Protein AF-A0A1M6VQL9-F1 (afdb_monomer)

InterPro domains:
  IPR010310 Type VII secretion system ESAT-6-like [PF06013] (4-87)
  IPR010310 Type VII secretion system ESAT-6-like [TIGR03930] (4-91)
  IPR036689 ESAT-6-like superfamily [SSF140453] (4-94)

Secondary structure (DSSP, 8-state):
--HHHHHHHHHHHHHHHHHHHHHHHHHHHHHHHHHHHHHTTTS-HHHHHHHHHHHHHHHHHHHHHHHHHHHHHHHHHHHHHHHHHHHHHHHHHHHH--

Nearest PDB structures (foldseek):
  3fav-assembly2_C  TM=6.137E-01  e=7.721E-02  Mycobacterium tuberculosis H37Rv
  7o3x-assembly1_B  TM=7.831E-01  e=2.946E+00  Synechocystis sp. PCC 6803 substr. Kazusa
  7o40-assembly1_F  TM=7.708E-01  e=5.345E+00  Synechocystis sp. PCC 6803 substr. Kazusa
  8qbw-assembly1_A  TM=5.026E-01  e=2.580E+00  Nostoc punctiforme
  8akr-assembly1_A  TM=4.767E-01  e=2.260E+00  Synechocystis sp. PCC 6803

Mean predicted aligned error: 7.25 Å

Structure (mmCIF, N/CA/C/O backbone):
data_AF-A0A1M6VQL9-F1
#
_entry.id   AF-A0A1M6VQL9-F1
#
loop_
_atom_site.group_PDB
_atom_site.id
_atom_site.type_symbol
_atom_site.label_atom_id
_atom_site.label_alt_id
_atom_site.label_comp_id
_atom_site.label_asym_id
_atom_site.label_entity_id
_atom_site.label_seq_id
_atom_site.pdbx_PDB_ins_code
_atom_site.Cartn_x
_atom_site.Cartn_y
_atom_site.Cartn_z
_atom_site.occupancy
_atom_site.B_iso_or_equiv
_atom_site.auth_seq_id
_atom_site.auth_comp_id
_atom_site.auth_asym_id
_atom_site.auth_atom_id
_atom_site.pdbx_PDB_model_num
ATOM 1 N N . MET A 1 1 ? 20.194 -12.218 -23.427 1.00 55.25 1 MET A N 1
ATOM 2 C CA . MET A 1 1 ? 19.783 -11.549 -22.173 1.00 55.25 1 MET A CA 1
ATOM 3 C C . MET A 1 1 ? 20.935 -10.679 -21.712 1.00 55.25 1 MET A C 1
ATOM 5 O O . MET A 1 1 ? 22.007 -11.221 -21.473 1.00 55.25 1 MET A O 1
ATOM 9 N N . ASN A 1 2 ? 20.753 -9.358 -21.665 1.00 68.94 2 ASN A N 1
ATOM 10 C CA . ASN A 1 2 ? 21.747 -8.444 -21.096 1.00 68.94 2 ASN A CA 1
ATOM 11 C C . ASN A 1 2 ? 21.477 -8.250 -19.585 1.00 68.94 2 ASN A C 1
ATOM 13 O O . ASN A 1 2 ? 20.436 -8.662 -19.069 1.00 68.94 2 ASN A O 1
ATOM 17 N N . GLY A 1 3 ? 22.416 -7.639 -18.856 1.00 71.00 3 GLY A N 1
ATOM 18 C CA . GLY A 1 3 ? 22.261 -7.394 -17.414 1.00 71.00 3 GLY A CA 1
ATOM 19 C C . GLY A 1 3 ? 21.112 -6.438 -17.058 1.00 71.00 3 GLY A C 1
ATOM 20 O O . GLY A 1 3 ? 20.592 -6.495 -15.945 1.00 71.00 3 GLY A O 1
ATOM 21 N N . PHE A 1 4 ? 20.686 -5.597 -18.005 1.00 73.50 4 PHE A N 1
ATOM 22 C CA . PHE A 1 4 ? 19.586 -4.652 -17.828 1.00 73.50 4 PHE A CA 1
ATOM 23 C C . PHE A 1 4 ? 18.221 -5.359 -17.764 1.00 73.50 4 PHE A C 1
ATOM 25 O O . PHE A 1 4 ? 17.477 -5.115 -16.818 1.00 73.50 4 PHE A O 1
ATOM 32 N N . ASP A 1 5 ? 17.932 -6.299 -18.673 1.00 76.00 5 ASP A N 1
ATOM 33 C CA . ASP A 1 5 ? 16.704 -7.118 -18.656 1.00 76.00 5 ASP A CA 1
ATOM 34 C C . ASP A 1 5 ? 16.560 -7.924 -17.354 1.00 76.00 5 ASP A C 1
ATOM 36 O O . ASP A 1 5 ? 15.487 -7.985 -16.755 1.00 76.00 5 ASP A O 1
ATOM 40 N N . VAL A 1 6 ? 17.661 -8.517 -16.874 1.00 77.19 6 VAL A N 1
ATOM 41 C CA . VAL A 1 6 ? 17.663 -9.304 -15.627 1.00 77.19 6 VAL A CA 1
ATOM 42 C C . VAL A 1 6 ? 17.410 -8.416 -14.407 1.00 77.19 6 VAL A C 1
ATOM 44 O O . VAL A 1 6 ? 16.668 -8.806 -13.505 1.00 77.19 6 VAL A O 1
ATOM 47 N N . SER A 1 7 ? 18.024 -7.230 -14.364 1.00 80.75 7 SER A N 1
ATOM 48 C CA . SER A 1 7 ? 17.802 -6.264 -13.285 1.00 80.75 7 SER A CA 1
ATOM 49 C C . SER A 1 7 ? 16.355 -5.768 -13.285 1.00 80.75 7 SER A C 1
ATOM 51 O O . SER A 1 7 ? 15.699 -5.794 -12.246 1.00 80.75 7 SER A O 1
ATOM 53 N N . TYR A 1 8 ? 15.827 -5.418 -14.461 1.00 82.19 8 TYR A N 1
ATOM 54 C CA . TYR A 1 8 ? 14.443 -4.988 -14.638 1.00 82.19 8 TYR A CA 1
ATOM 55 C C . TYR A 1 8 ? 13.445 -6.031 -14.128 1.00 82.19 8 TYR A C 1
ATOM 57 O O . TYR A 1 8 ? 12.599 -5.699 -13.302 1.00 82.19 8 TYR A O 1
ATOM 65 N N . GLY A 1 9 ? 13.579 -7.293 -14.554 1.00 81.31 9 GLY A N 1
ATOM 66 C CA . GLY A 1 9 ? 12.676 -8.366 -14.128 1.00 81.31 9 GLY A CA 1
ATOM 67 C C . GLY A 1 9 ? 12.637 -8.539 -12.607 1.00 81.31 9 GLY A C 1
ATOM 68 O O . GLY A 1 9 ? 11.567 -8.670 -12.023 1.00 81.31 9 GLY A O 1
ATOM 69 N N . ARG A 1 10 ? 13.789 -8.435 -11.928 1.00 86.06 10 ARG A N 1
ATOM 70 C CA . ARG A 1 10 ? 13.834 -8.497 -10.456 1.00 86.06 10 ARG A CA 1
ATOM 71 C C . ARG A 1 10 ? 13.122 -7.324 -9.791 1.00 86.06 10 ARG A C 1
ATOM 73 O O . ARG A 1 10 ? 12.519 -7.514 -8.73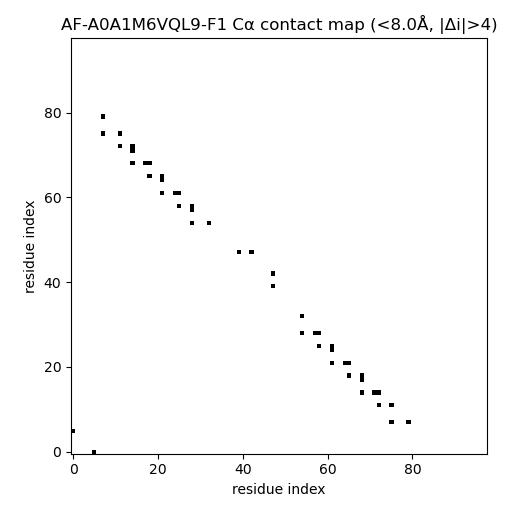5 1.00 86.06 10 ARG A O 1
ATOM 80 N N . VAL A 1 11 ? 13.247 -6.124 -10.356 1.00 85.94 11 VAL A N 1
ATOM 81 C CA . VAL A 1 11 ? 12.604 -4.929 -9.802 1.00 85.94 11 VAL A CA 1
ATOM 82 C C . VAL A 1 11 ? 11.093 -4.982 -10.030 1.00 85.94 11 VAL A C 1
ATOM 84 O O . VAL A 1 11 ? 10.352 -4.721 -9.089 1.00 85.94 11 VAL A O 1
ATOM 87 N N . ASP A 1 12 ? 10.636 -5.405 -11.210 1.00 88.00 12 ASP A N 1
ATOM 88 C CA . ASP A 1 12 ? 9.212 -5.600 -11.515 1.00 88.00 12 ASP A CA 1
ATOM 89 C C . ASP A 1 12 ? 8.569 -6.616 -10.551 1.00 88.00 12 ASP A C 1
ATOM 91 O O . ASP A 1 12 ? 7.589 -6.307 -9.867 1.00 88.00 12 ASP A O 1
ATOM 95 N N . ASP A 1 13 ? 9.215 -7.773 -10.357 1.00 90.25 13 ASP A N 1
ATOM 96 C CA . ASP A 1 13 ? 8.792 -8.789 -9.385 1.00 90.25 13 ASP A CA 1
ATOM 97 C C . ASP A 1 13 ? 8.739 -8.249 -7.947 1.00 90.25 13 ASP A C 1
ATOM 99 O O . ASP A 1 13 ? 7.908 -8.668 -7.133 1.00 90.25 13 ASP A O 1
ATOM 103 N N . ALA A 1 14 ? 9.678 -7.375 -7.574 1.00 88.56 14 ALA A N 1
ATOM 104 C CA . ALA A 1 14 ? 9.702 -6.761 -6.251 1.00 88.56 14 ALA A CA 1
ATOM 105 C C . ALA A 1 14 ? 8.551 -5.758 -6.089 1.00 88.56 14 ALA A C 1
ATOM 107 O O . ALA A 1 14 ? 7.853 -5.800 -5.076 1.00 88.56 14 ALA A O 1
ATOM 108 N N . THR A 1 15 ? 8.298 -4.913 -7.091 1.00 89.94 15 THR A N 1
ATOM 109 C CA . THR A 1 15 ? 7.179 -3.961 -7.099 1.00 89.94 15 THR A CA 1
ATOM 110 C C . THR A 1 15 ? 5.833 -4.680 -7.019 1.00 89.94 15 THR A C 1
ATOM 112 O O . THR A 1 15 ? 4.986 -4.287 -6.216 1.00 89.94 15 THR A O 1
ATOM 115 N N . MET A 1 16 ? 5.651 -5.782 -7.755 1.00 91.81 16 MET A N 1
ATOM 116 C CA . MET A 1 16 ? 4.442 -6.609 -7.669 1.00 91.81 16 MET A CA 1
ATOM 117 C C . MET A 1 16 ? 4.234 -7.190 -6.267 1.00 91.81 16 MET A C 1
ATOM 119 O O . MET A 1 16 ? 3.137 -7.095 -5.711 1.00 91.81 16 MET A O 1
ATOM 123 N N . ARG A 1 17 ? 5.287 -7.757 -5.664 1.00 95.38 17 ARG A N 1
ATOM 124 C CA . ARG A 1 17 ? 5.230 -8.307 -4.299 1.00 95.38 17 ARG A CA 1
ATOM 125 C C . ARG A 1 17 ? 4.901 -7.238 -3.260 1.00 95.38 17 ARG A C 1
ATOM 127 O O . ARG A 1 17 ? 4.055 -7.468 -2.400 1.00 95.38 17 ARG A O 1
ATOM 134 N N . LEU A 1 18 ? 5.513 -6.060 -3.363 1.00 93.94 18 LEU A N 1
ATOM 135 C CA . LEU A 1 18 ? 5.214 -4.931 -2.479 1.00 93.94 18 LEU A CA 1
ATOM 136 C C . LEU A 1 18 ? 3.769 -4.443 -2.644 1.00 93.94 18 LEU A C 1
ATOM 138 O O . LEU A 1 18 ? 3.128 -4.094 -1.653 1.00 93.94 18 LEU A O 1
ATOM 142 N N . GLY A 1 19 ? 3.224 -4.474 -3.863 1.00 96.25 19 GLY A N 1
ATOM 143 C CA . GLY A 1 19 ? 1.806 -4.202 -4.113 1.00 96.25 19 GLY A CA 1
ATOM 144 C C . GLY A 1 19 ? 0.897 -5.199 -3.398 1.00 96.25 19 GLY A C 1
ATOM 145 O O . GLY A 1 19 ? -0.000 -4.803 -2.659 1.00 96.25 19 GLY A O 1
ATOM 146 N N . GLN A 1 20 ? 1.176 -6.497 -3.528 1.00 97.62 20 GLN A N 1
ATOM 147 C CA . GLN A 1 20 ? 0.412 -7.548 -2.844 1.00 97.62 20 GLN A CA 1
ATOM 148 C C . GLN A 1 20 ? 0.447 -7.399 -1.317 1.00 97.62 20 GLN A C 1
ATOM 150 O O . GLN A 1 20 ? -0.593 -7.498 -0.665 1.00 97.62 20 GLN A O 1
ATOM 155 N N . GLN A 1 21 ? 1.624 -7.119 -0.752 1.00 97.56 21 GLN A N 1
ATOM 156 C CA . GLN A 1 21 ? 1.788 -6.874 0.682 1.00 97.56 21 GLN A CA 1
ATOM 157 C C . GLN A 1 21 ? 1.061 -5.603 1.135 1.00 97.56 21 GLN A C 1
ATOM 159 O O . GLN A 1 21 ? 0.438 -5.603 2.194 1.00 97.56 21 GLN A O 1
ATOM 164 N N . THR A 1 22 ? 1.076 -4.542 0.324 1.00 97.50 22 THR A N 1
ATOM 165 C CA . THR A 1 22 ? 0.321 -3.306 0.593 1.00 97.50 22 THR A CA 1
ATOM 166 C C . THR A 1 22 ? -1.177 -3.589 0.701 1.00 97.50 22 THR A C 1
ATOM 168 O O . THR A 1 22 ? -1.829 -3.133 1.641 1.00 97.50 22 THR A O 1
ATOM 171 N N . GLU A 1 23 ? -1.723 -4.406 -0.202 1.00 98.06 23 GLU A N 1
ATOM 172 C CA . GLU A 1 23 ? -3.129 -4.816 -0.146 1.00 98.06 23 GLU A CA 1
ATOM 173 C C . GLU A 1 23 ? -3.434 -5.736 1.040 1.00 98.06 23 GLU A C 1
ATOM 175 O O . GLU A 1 23 ? -4.522 -5.680 1.614 1.00 98.06 23 GLU A O 1
ATOM 180 N N . GLU A 1 24 ? -2.487 -6.582 1.443 1.00 98.06 24 GLU A N 1
ATOM 181 C CA . GLU A 1 24 ? -2.627 -7.388 2.655 1.00 98.06 24 GLU A CA 1
ATOM 182 C C . GLU A 1 24 ? -2.681 -6.522 3.917 1.00 98.06 24 GLU A C 1
ATOM 184 O O . GLU A 1 24 ? -3.556 -6.723 4.761 1.00 98.06 24 GLU A O 1
ATOM 189 N N . VAL A 1 25 ? -1.798 -5.527 4.028 1.00 97.38 25 VAL A N 1
ATOM 190 C CA . VAL A 1 25 ? -1.816 -4.553 5.127 1.00 97.38 25 VAL A CA 1
ATOM 191 C C . VAL A 1 25 ? -3.146 -3.804 5.156 1.00 97.38 25 VAL A C 1
ATOM 193 O O . VAL A 1 25 ? -3.746 -3.686 6.224 1.00 97.38 25 VAL A O 1
ATOM 196 N N . ALA A 1 26 ? -3.645 -3.366 3.997 1.00 98.25 26 ALA A N 1
ATOM 197 C CA . ALA A 1 26 ? -4.945 -2.711 3.890 1.00 98.25 26 ALA A CA 1
ATOM 198 C C . ALA A 1 26 ? -6.071 -3.592 4.456 1.00 98.25 26 ALA A C 1
ATOM 200 O O . ALA A 1 26 ? -6.820 -3.146 5.320 1.00 98.25 26 ALA A O 1
ATOM 201 N N . ARG A 1 27 ? -6.146 -4.866 4.044 1.00 98.50 27 ARG A N 1
ATOM 202 C CA . ARG A 1 27 ? -7.156 -5.808 4.560 1.00 98.50 27 ARG A CA 1
ATOM 203 C C . ARG A 1 27 ? -7.059 -5.993 6.072 1.00 98.50 27 ARG A C 1
ATOM 205 O O . ARG A 1 27 ? -8.078 -5.942 6.751 1.00 98.50 27 ARG A O 1
ATOM 212 N N . ARG A 1 28 ? -5.847 -6.152 6.610 1.00 98.12 28 ARG A N 1
ATOM 213 C CA . ARG A 1 28 ? -5.627 -6.313 8.057 1.00 98.12 28 ARG A CA 1
ATOM 214 C C . ARG A 1 28 ? -6.069 -5.081 8.855 1.00 98.12 28 ARG A C 1
ATOM 216 O O . ARG A 1 28 ? -6.595 -5.241 9.953 1.00 98.12 28 ARG A O 1
ATOM 223 N N . ILE A 1 29 ? -5.882 -3.873 8.314 1.00 98.00 29 ILE A N 1
ATOM 224 C CA . ILE A 1 29 ? -6.381 -2.628 8.924 1.00 98.00 29 ILE A CA 1
ATOM 225 C C . ILE A 1 29 ? -7.911 -2.637 8.975 1.00 98.00 29 ILE A C 1
ATOM 227 O O . ILE A 1 29 ? -8.476 -2.370 10.032 1.00 98.00 29 ILE A O 1
ATOM 231 N N . GLU A 1 30 ? -8.577 -2.993 7.876 1.00 97.88 30 GLU A N 1
ATOM 232 C CA . GLU A 1 30 ? -10.045 -3.040 7.823 1.00 97.88 30 GLU A CA 1
ATOM 233 C C . GLU A 1 30 ? -10.629 -4.137 8.728 1.00 97.88 30 GLU A C 1
ATOM 235 O O . GLU A 1 30 ? -11.626 -3.919 9.414 1.00 97.88 30 GLU A O 1
ATOM 240 N N . GLU A 1 31 ? -9.987 -5.305 8.802 1.00 96.94 31 GLU A N 1
ATOM 241 C CA . GLU A 1 31 ? -10.375 -6.372 9.732 1.00 96.94 31 GLU A CA 1
ATOM 242 C C . GLU A 1 31 ? -10.233 -5.947 11.197 1.00 96.94 31 GLU A C 1
ATOM 244 O O . GLU A 1 31 ? -11.069 -6.305 12.033 1.00 96.94 31 GLU A O 1
ATOM 249 N N . LEU A 1 32 ? -9.167 -5.210 11.522 1.00 95.19 32 LEU A N 1
ATOM 250 C CA . LEU A 1 32 ? -8.958 -4.667 12.858 1.00 95.19 32 LEU A CA 1
ATOM 251 C C . LEU A 1 32 ? -10.017 -3.610 13.189 1.00 95.19 32 LEU A C 1
ATOM 253 O O . LEU A 1 32 ? -10.612 -3.695 14.260 1.00 95.19 32 LEU A O 1
ATOM 257 N N . ASP A 1 33 ? -10.284 -2.672 12.277 1.00 94.56 33 ASP A N 1
ATOM 258 C CA . ASP A 1 33 ? -11.321 -1.646 12.448 1.00 94.56 33 ASP A CA 1
ATOM 259 C C . ASP A 1 33 ? -12.691 -2.288 12.656 1.00 94.56 33 ASP A C 1
ATOM 261 O O . ASP A 1 33 ? -13.340 -2.036 13.665 1.00 94.56 33 ASP A O 1
ATOM 265 N N . ALA A 1 34 ? -13.085 -3.252 11.824 1.00 93.94 34 ALA A N 1
ATOM 266 C CA . ALA A 1 34 ? -14.356 -3.959 11.984 1.00 93.94 34 ALA A CA 1
ATOM 267 C C . ALA A 1 34 ? -14.505 -4.671 13.346 1.00 93.94 34 ALA A C 1
ATOM 269 O O . ALA A 1 34 ? -15.612 -4.755 13.887 1.00 93.94 34 ALA A O 1
ATOM 270 N N . LYS A 1 35 ? -13.410 -5.199 13.914 1.00 92.38 35 LYS A N 1
ATOM 271 C CA . LYS A 1 35 ? -13.410 -5.777 15.270 1.00 92.38 35 LYS A CA 1
ATOM 272 C C . LYS A 1 35 ? -13.514 -4.690 16.336 1.00 92.38 35 LYS A C 1
ATOM 274 O O . LYS A 1 35 ? -14.291 -4.845 17.274 1.00 92.38 35 LYS A O 1
ATOM 279 N N . MET A 1 36 ? -12.773 -3.599 16.177 1.00 90.56 36 MET A N 1
ATOM 280 C CA . MET A 1 36 ? -12.743 -2.493 17.130 1.00 90.56 36 MET A CA 1
ATOM 281 C C . MET A 1 36 ? -14.051 -1.710 17.161 1.00 90.56 36 MET A C 1
ATOM 283 O O . MET A 1 36 ? -14.492 -1.362 18.246 1.00 90.56 36 MET A O 1
ATOM 287 N N . GLN A 1 37 ? -14.743 -1.528 16.035 1.00 87.62 37 GLN A N 1
ATOM 288 C CA . GLN A 1 37 ? -16.062 -0.881 15.992 1.00 87.62 37 GLN A CA 1
ATOM 289 C C . GLN A 1 37 ? -17.091 -1.557 16.915 1.00 87.62 37 GLN A C 1
ATOM 291 O O . GLN A 1 37 ? -17.961 -0.887 17.462 1.00 87.62 37 GLN A O 1
ATOM 296 N N . LYS A 1 38 ? -16.966 -2.870 17.157 1.00 87.38 38 LYS A N 1
ATOM 297 C CA . LYS A 1 38 ? -17.827 -3.603 18.104 1.00 87.38 38 LYS A CA 1
ATOM 298 C C . LYS A 1 38 ? -17.506 -3.304 19.569 1.00 87.38 38 LYS A C 1
ATOM 300 O O . LYS A 1 38 ? -18.379 -3.450 20.410 1.00 87.38 38 LYS A O 1
ATOM 305 N N . LEU A 1 39 ? -16.264 -2.914 19.848 1.00 84.75 39 LEU A N 1
ATOM 306 C CA . LEU A 1 39 ? -15.745 -2.584 21.178 1.00 84.75 39 LEU A CA 1
ATOM 307 C C . LEU A 1 39 ? -15.745 -1.071 21.437 1.00 84.75 39 LEU A C 1
ATOM 309 O O . LEU A 1 39 ? -15.637 -0.644 22.578 1.00 84.75 39 LEU A O 1
ATOM 313 N N . LEU A 1 40 ? -15.881 -0.247 20.394 1.00 74.56 40 LEU A N 1
ATOM 314 C CA . LEU A 1 40 ? -15.905 1.214 20.491 1.00 74.56 40 LEU A CA 1
ATOM 315 C C . LEU A 1 40 ? -17.108 1.750 21.274 1.00 74.56 40 LEU A C 1
ATOM 317 O O . LEU A 1 40 ? -17.058 2.889 21.723 1.00 74.56 40 LEU A O 1
ATOM 321 N N . ALA A 1 41 ? -18.168 0.954 21.439 1.00 71.12 41 ALA A N 1
ATOM 322 C CA . ALA A 1 41 ? -19.263 1.280 22.350 1.00 71.12 41 ALA A CA 1
ATOM 323 C C . ALA A 1 41 ? -18.815 1.272 23.825 1.00 71.12 41 ALA A C 1
ATOM 325 O O . ALA A 1 41 ? -19.363 2.028 24.622 1.00 71.12 41 ALA A O 1
ATOM 326 N N . ASP A 1 42 ? -17.794 0.473 24.151 1.00 76.12 42 ASP A N 1
ATOM 327 C CA . ASP A 1 42 ? -17.259 0.294 25.505 1.00 76.12 42 ASP A CA 1
ATOM 328 C C . ASP A 1 42 ? -15.998 1.148 25.758 1.00 76.12 42 ASP A C 1
ATOM 330 O O . ASP A 1 42 ? -15.526 1.248 26.889 1.00 76.12 42 ASP A O 1
ATOM 334 N N . LEU A 1 43 ? -15.425 1.761 24.712 1.00 71.75 43 LEU A N 1
ATOM 335 C CA . LEU A 1 43 ? -14.232 2.608 24.800 1.00 71.75 43 LEU A CA 1
ATOM 336 C C . LEU A 1 43 ? -14.628 4.074 25.026 1.00 71.75 43 LEU A C 1
ATOM 338 O O . LEU A 1 43 ? -15.226 4.712 24.161 1.00 71.75 43 LEU A O 1
ATOM 342 N N . GLU A 1 44 ? -14.262 4.620 26.186 1.00 74.00 44 GLU A N 1
ATOM 343 C CA . GLU A 1 44 ? -14.534 6.015 26.551 1.00 74.00 44 GLU A CA 1
ATOM 344 C C . GLU A 1 44 ? -13.736 7.034 25.705 1.00 74.00 44 GLU A C 1
ATOM 346 O O . GLU A 1 44 ? -12.638 6.758 25.206 1.00 74.00 44 GLU A O 1
ATOM 351 N N . GLY A 1 45 ? -14.321 8.234 25.571 1.00 76.25 45 GLY A N 1
ATOM 352 C CA . GLY A 1 45 ? -14.053 9.295 24.584 1.00 76.25 45 GLY A CA 1
ATOM 353 C C . GLY A 1 45 ? -12.635 9.412 24.016 1.00 76.25 45 GLY A C 1
ATOM 354 O O . GLY A 1 45 ? -12.453 9.247 22.812 1.00 76.25 45 GLY A O 1
ATOM 355 N N . GLU A 1 46 ? -11.620 9.653 24.848 1.00 85.19 46 GLU A N 1
ATOM 356 C CA . GLU A 1 46 ? -10.250 9.905 24.365 1.00 85.19 46 GLU A CA 1
ATOM 357 C C . GLU A 1 46 ? -9.622 8.675 23.683 1.00 85.19 46 GLU A C 1
ATOM 359 O O . GLU A 1 46 ? -8.886 8.793 22.700 1.00 85.19 46 GLU A O 1
ATOM 364 N N . THR A 1 47 ? -9.928 7.466 24.161 1.00 85.69 47 THR A N 1
ATOM 365 C CA . THR A 1 47 ? -9.370 6.238 23.571 1.00 85.69 47 THR A CA 1
ATOM 366 C C . THR A 1 47 ? -9.971 5.978 22.196 1.00 85.69 47 THR A C 1
ATOM 368 O O . THR A 1 47 ? -9.260 5.591 21.265 1.00 85.69 47 THR A O 1
ATOM 371 N N . LYS A 1 48 ? -11.272 6.241 22.051 1.00 89.00 48 LYS A N 1
ATOM 372 C CA . LYS A 1 48 ? -11.976 6.155 20.774 1.00 89.00 48 LYS A CA 1
ATOM 373 C C . LYS A 1 48 ? -11.415 7.148 19.756 1.00 89.00 48 LYS A C 1
ATOM 375 O O . LYS A 1 48 ? -11.050 6.738 18.657 1.00 89.00 48 LYS A O 1
ATOM 380 N N . GLU A 1 49 ? -11.283 8.418 20.130 1.00 90.56 49 GLU A N 1
ATOM 381 C CA . GLU A 1 49 ? -10.753 9.461 19.243 1.00 90.56 49 GLU A CA 1
ATOM 382 C C . GLU A 1 49 ? -9.321 9.145 18.784 1.00 90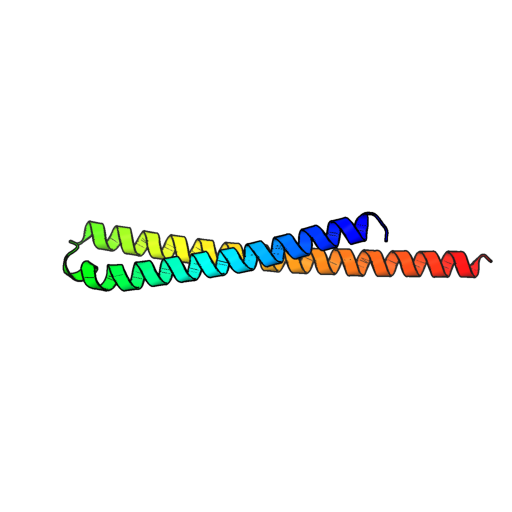.56 49 GLU A C 1
ATOM 384 O O . GLU A 1 49 ? -9.001 9.224 17.593 1.00 90.56 49 GLU A O 1
ATOM 389 N N . ASN A 1 50 ? -8.465 8.701 19.710 1.00 92.12 50 ASN A N 1
ATOM 390 C CA . ASN A 1 50 ? -7.098 8.291 19.397 1.00 92.12 50 ASN A CA 1
ATOM 391 C C . ASN A 1 50 ? -7.052 7.087 18.446 1.00 92.12 50 ASN A C 1
ATOM 393 O O . ASN A 1 50 ? -6.226 7.049 17.527 1.00 92.12 50 ASN A O 1
ATOM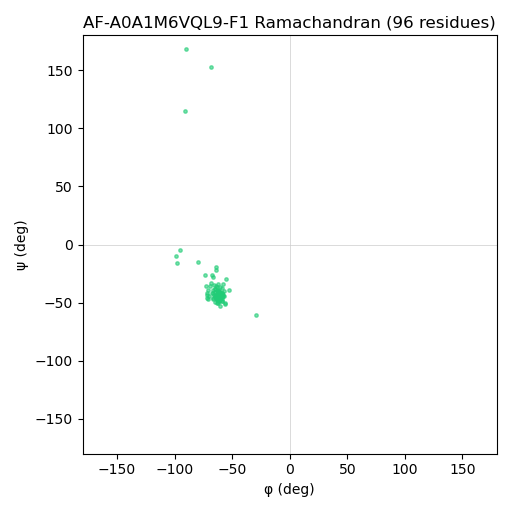 397 N N . TYR A 1 51 ? -7.938 6.109 18.642 1.00 92.75 51 TYR A N 1
ATOM 398 C CA . TYR A 1 51 ? -8.045 4.955 17.758 1.00 92.75 51 TYR A CA 1
ATOM 399 C C . TYR A 1 51 ? -8.466 5.363 16.340 1.00 92.75 51 TYR A C 1
ATOM 401 O O . TYR A 1 51 ? -7.788 5.013 15.370 1.00 92.75 51 TYR A O 1
ATOM 409 N N . GLU A 1 52 ? -9.527 6.160 16.208 1.00 92.25 52 GLU A N 1
ATOM 410 C CA . GLU A 1 52 ? -10.020 6.654 14.917 1.00 92.25 52 GLU A CA 1
ATOM 411 C C . GLU A 1 52 ? -8.942 7.458 14.169 1.00 92.25 52 GLU A C 1
ATOM 413 O O . GLU A 1 52 ? -8.721 7.260 12.967 1.00 92.25 52 GLU A O 1
ATOM 418 N N . ALA A 1 53 ? -8.193 8.304 14.886 1.00 95.50 53 ALA A N 1
ATOM 419 C CA . ALA A 1 53 ? -7.065 9.044 14.328 1.00 95.50 53 ALA A CA 1
ATOM 420 C C . ALA A 1 53 ? -5.954 8.112 13.808 1.00 95.50 53 ALA A C 1
ATOM 422 O O . ALA A 1 53 ? -5.392 8.349 12.730 1.00 95.50 53 ALA A O 1
ATOM 423 N N . LYS A 1 54 ? -5.651 7.025 14.531 1.00 96.19 54 LYS A N 1
ATOM 424 C CA . LYS A 1 54 ? -4.672 6.021 14.089 1.00 96.19 54 LYS A CA 1
ATOM 425 C C . LYS A 1 54 ? -5.135 5.261 12.856 1.00 96.19 54 LYS A C 1
ATOM 427 O O . LYS A 1 54 ? -4.358 5.171 11.907 1.00 96.19 54 LYS A O 1
ATOM 432 N N . VAL A 1 55 ? -6.385 4.801 12.814 1.00 96.38 55 VAL A N 1
ATOM 433 C CA . VAL A 1 55 ? -6.944 4.125 11.631 1.00 96.38 55 VAL A CA 1
ATOM 434 C C . VAL A 1 55 ? -6.876 5.034 10.405 1.00 96.38 55 VAL A C 1
ATOM 436 O O . VAL A 1 55 ? -6.429 4.606 9.338 1.00 96.38 55 VAL A O 1
ATOM 439 N N . LYS A 1 56 ? -7.230 6.316 10.554 1.00 97.56 56 LYS A N 1
ATOM 440 C CA . LYS A 1 56 ? -7.103 7.304 9.476 1.00 97.56 56 LYS A CA 1
ATOM 441 C C . LYS A 1 56 ? -5.658 7.436 8.989 1.00 97.56 56 LYS A C 1
ATOM 443 O O . LYS A 1 56 ? -5.420 7.408 7.783 1.00 97.56 56 LYS A O 1
ATOM 448 N N . SER A 1 57 ? -4.693 7.546 9.903 1.00 98.25 57 SER A N 1
ATOM 449 C CA . SER A 1 57 ? -3.267 7.612 9.555 1.00 98.25 57 SER A CA 1
ATOM 450 C C . SER A 1 57 ? -2.787 6.361 8.820 1.00 98.25 57 SER A C 1
ATOM 452 O O . SER A 1 57 ? -2.100 6.479 7.807 1.00 98.25 57 SER A O 1
ATOM 454 N N . TRP A 1 58 ? -3.186 5.170 9.264 1.00 98.00 58 TRP A N 1
ATOM 455 C CA . TRP A 1 58 ? -2.816 3.924 8.596 1.00 98.00 58 TRP A CA 1
ATOM 456 C C . TRP A 1 58 ? -3.388 3.836 7.179 1.00 98.00 58 TRP A C 1
ATOM 458 O O . TRP A 1 58 ? -2.658 3.489 6.251 1.00 98.00 58 TRP A O 1
ATOM 468 N N . ARG A 1 59 ? -4.657 4.218 6.986 1.00 98.38 59 ARG A N 1
ATOM 469 C CA . ARG A 1 59 ? -5.292 4.270 5.658 1.00 98.38 59 ARG A CA 1
ATOM 470 C C . ARG A 1 59 ? -4.585 5.253 4.717 1.00 98.38 59 ARG A C 1
ATOM 472 O O . ARG A 1 59 ? -4.380 4.919 3.552 1.00 98.38 59 ARG A O 1
ATOM 479 N N . MET A 1 60 ? -4.169 6.423 5.215 1.00 98.31 60 MET A N 1
ATOM 480 C CA . MET A 1 60 ? -3.378 7.382 4.427 1.00 98.31 60 MET A CA 1
ATOM 481 C C . MET A 1 60 ? -2.034 6.783 3.997 1.00 98.31 60 MET A C 1
ATOM 483 O O . MET A 1 60 ? -1.716 6.801 2.813 1.00 98.31 60 MET A O 1
ATOM 487 N N . ASN A 1 61 ? -1.305 6.142 4.913 1.00 97.81 61 ASN A N 1
ATOM 488 C CA . ASN A 1 61 ? -0.025 5.508 4.586 1.00 97.81 61 ASN A CA 1
ATOM 489 C C . ASN A 1 61 ? -0.173 4.399 3.525 1.00 97.81 61 ASN A C 1
ATOM 491 O O . ASN A 1 61 ? 0.683 4.253 2.655 1.00 97.81 61 ASN A O 1
ATOM 495 N N . VAL A 1 62 ? -1.265 3.625 3.558 1.00 98.25 62 VAL A N 1
ATOM 496 C CA . VAL A 1 62 ? -1.575 2.634 2.510 1.00 98.25 62 VAL A CA 1
ATOM 497 C C . VAL A 1 62 ? -1.812 3.308 1.156 1.00 98.25 62 VAL A C 1
ATOM 499 O O . VAL A 1 62 ? -1.303 2.837 0.139 1.00 98.25 62 VAL A O 1
ATOM 502 N N . ALA A 1 63 ? -2.563 4.410 1.120 1.00 98.12 63 ALA A N 1
ATOM 503 C CA . ALA A 1 63 ? -2.794 5.166 -0.111 1.00 98.12 63 ALA A CA 1
ATOM 504 C C . ALA A 1 63 ? -1.488 5.746 -0.689 1.00 98.12 63 ALA A C 1
ATOM 506 O O . ALA A 1 63 ? -1.264 5.692 -1.904 1.00 98.12 63 ALA A O 1
ATOM 507 N N . ASP A 1 64 ? -0.594 6.222 0.176 1.00 97.75 64 ASP A N 1
ATOM 508 C CA . ASP A 1 64 ? 0.726 6.712 -0.220 1.00 97.75 64 ASP A CA 1
ATOM 509 C C . ASP A 1 64 ? 1.592 5.589 -0.799 1.00 97.75 64 ASP A C 1
ATOM 511 O O . ASP A 1 64 ? 2.186 5.758 -1.866 1.00 97.75 64 ASP A O 1
ATOM 515 N N . MET A 1 65 ? 1.608 4.408 -0.167 1.00 96.19 65 MET A N 1
ATOM 516 C CA . MET A 1 65 ? 2.314 3.236 -0.700 1.00 96.19 65 MET A CA 1
ATOM 517 C C . MET A 1 65 ? 1.795 2.836 -2.083 1.00 96.19 65 MET A C 1
ATOM 519 O O . MET A 1 65 ? 2.596 2.632 -2.995 1.00 96.19 65 MET A O 1
ATOM 523 N N . ARG A 1 66 ? 0.471 2.797 -2.284 1.00 97.69 66 ARG A N 1
ATOM 524 C CA . ARG A 1 66 ? -0.131 2.533 -3.605 1.00 97.69 66 ARG A CA 1
ATOM 525 C C . ARG A 1 66 ? 0.336 3.545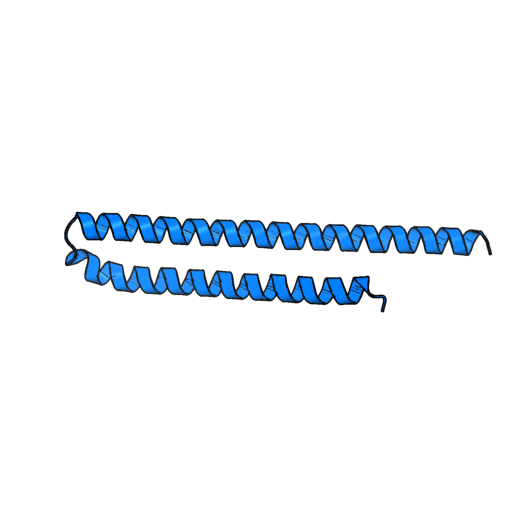 -4.650 1.00 97.69 66 ARG A C 1
ATOM 527 O O . ARG A 1 66 ? 0.709 3.166 -5.759 1.00 97.69 66 ARG A O 1
ATOM 534 N N . THR A 1 67 ? 0.366 4.824 -4.283 1.00 97.25 67 THR A N 1
ATOM 535 C CA . THR A 1 67 ? 0.820 5.904 -5.167 1.00 97.25 67 THR A CA 1
ATOM 536 C C . THR A 1 67 ? 2.293 5.745 -5.541 1.00 97.25 67 THR A C 1
ATOM 538 O O . THR A 1 67 ? 2.651 5.862 -6.713 1.00 97.25 67 THR A O 1
ATOM 541 N N . LEU A 1 68 ? 3.156 5.472 -4.562 1.00 95.06 68 LEU A N 1
ATOM 542 C CA . LEU A 1 68 ? 4.590 5.284 -4.782 1.00 95.06 68 LEU A CA 1
ATOM 543 C C . LEU A 1 68 ? 4.876 4.060 -5.655 1.00 95.06 68 LEU A C 1
ATOM 545 O O . LEU A 1 68 ? 5.666 4.160 -6.592 1.00 95.06 68 LEU A O 1
ATOM 549 N N . LEU A 1 69 ? 4.202 2.936 -5.401 1.00 93.88 69 LEU A N 1
ATOM 550 C CA . LEU A 1 69 ? 4.352 1.718 -6.198 1.00 93.88 69 LEU A CA 1
ATOM 551 C C . LEU A 1 69 ? 3.870 1.918 -7.639 1.00 93.88 69 LEU A C 1
ATOM 553 O O . LEU A 1 69 ? 4.561 1.506 -8.567 1.00 93.88 69 LEU A O 1
ATOM 557 N N . GLY A 1 70 ? 2.756 2.629 -7.844 1.00 93.00 70 GLY A N 1
ATOM 558 C CA . GLY A 1 70 ? 2.290 2.991 -9.185 1.00 93.00 70 GLY A CA 1
ATOM 559 C C . GLY A 1 70 ? 3.280 3.890 -9.933 1.00 93.00 70 GLY A C 1
ATOM 560 O O . GLY A 1 70 ? 3.577 3.656 -11.104 1.00 93.00 70 GLY A O 1
ATOM 561 N N . LYS A 1 71 ? 3.863 4.887 -9.253 1.00 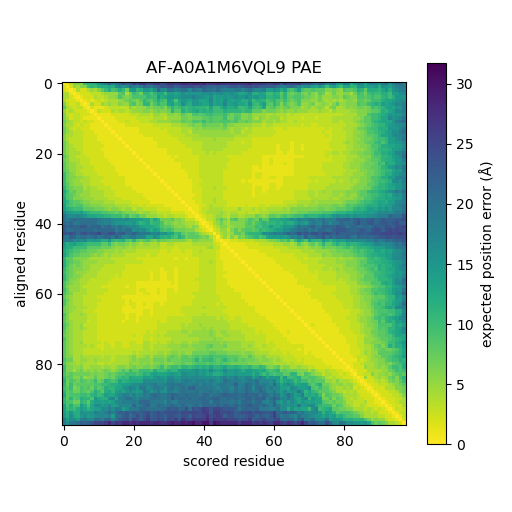93.50 71 LYS A N 1
ATOM 562 C CA . LYS A 1 71 ? 4.926 5.729 -9.831 1.00 93.50 71 LYS A CA 1
ATOM 563 C C . LYS A 1 71 ? 6.169 4.914 -10.188 1.00 93.50 71 LYS A C 1
ATOM 565 O O . LYS A 1 71 ? 6.721 5.115 -11.266 1.00 93.50 71 LYS A O 1
ATOM 570 N N . ALA A 1 72 ? 6.586 3.993 -9.318 1.00 86.62 72 ALA A N 1
ATOM 571 C CA . ALA A 1 72 ? 7.722 3.113 -9.574 1.00 86.62 72 ALA A CA 1
ATOM 572 C C . ALA A 1 72 ? 7.480 2.237 -10.811 1.00 86.62 72 ALA A C 1
ATOM 574 O O . ALA A 1 72 ? 8.332 2.181 -11.692 1.00 86.62 72 ALA A O 1
ATOM 575 N N . GLN A 1 73 ? 6.297 1.631 -10.928 1.00 89.62 73 GLN A N 1
ATOM 576 C CA . GLN A 1 73 ? 5.931 0.814 -12.084 1.00 89.62 73 GLN A CA 1
ATOM 577 C C . GLN A 1 73 ? 5.929 1.624 -13.392 1.00 89.62 73 GLN A C 1
ATOM 579 O O . GLN A 1 73 ? 6.457 1.170 -14.406 1.00 89.62 73 GLN A O 1
ATOM 584 N N . ASN A 1 74 ? 5.401 2.851 -13.371 1.00 90.62 74 ASN A N 1
ATOM 585 C CA . ASN A 1 74 ? 5.433 3.741 -14.534 1.00 90.62 74 ASN A CA 1
ATOM 586 C C . ASN A 1 74 ? 6.865 4.111 -14.941 1.00 90.62 74 ASN A C 1
ATOM 588 O O . ASN A 1 74 ? 7.203 4.018 -16.119 1.00 90.62 74 ASN A O 1
ATOM 592 N N . ALA A 1 75 ? 7.713 4.472 -13.974 1.00 88.75 75 ALA A N 1
ATOM 593 C CA . ALA A 1 75 ? 9.112 4.804 -14.230 1.00 88.75 75 ALA A CA 1
ATOM 594 C C . ALA A 1 75 ? 9.885 3.611 -14.815 1.00 88.75 75 ALA A C 1
ATOM 596 O O . ALA A 1 75 ? 10.657 3.770 -15.757 1.00 88.75 75 ALA A O 1
ATOM 597 N N . LEU A 1 76 ? 9.642 2.400 -14.305 1.00 86.81 76 LEU A N 1
ATOM 598 C CA . LEU A 1 76 ? 10.231 1.173 -14.841 1.00 86.81 76 LEU A CA 1
ATOM 599 C C . LEU A 1 76 ? 9.809 0.949 -16.299 1.00 86.81 76 LEU A C 1
ATOM 601 O O . LEU A 1 76 ? 10.667 0.753 -17.162 1.00 86.81 76 LEU A O 1
ATOM 605 N N . ASN A 1 77 ? 8.514 1.053 -16.598 1.00 87.31 77 ASN A N 1
ATOM 606 C CA . ASN A 1 77 ? 8.007 0.926 -17.965 1.00 87.31 77 ASN A CA 1
ATOM 607 C C . ASN A 1 77 ? 8.630 1.962 -18.915 1.00 87.31 77 ASN A C 1
ATOM 609 O O . ASN A 1 77 ? 9.006 1.625 -20.039 1.00 87.31 77 ASN A O 1
ATOM 613 N N . GLU A 1 78 ? 8.780 3.210 -18.469 1.00 88.00 78 GLU A N 1
ATOM 614 C CA . GLU A 1 78 ? 9.427 4.270 -19.245 1.00 88.00 78 GLU A CA 1
ATOM 615 C C . GLU A 1 78 ? 10.900 3.945 -19.533 1.00 88.00 78 GLU A C 1
ATOM 617 O O . GLU A 1 78 ? 11.336 4.001 -20.685 1.00 88.00 78 GLU A O 1
ATOM 622 N N . ILE A 1 79 ? 11.651 3.521 -18.513 1.00 82.62 79 ILE A N 1
ATOM 623 C CA . ILE A 1 79 ? 13.053 3.104 -18.639 1.00 82.62 79 ILE A CA 1
ATOM 624 C C . ILE A 1 79 ? 13.192 1.954 -19.651 1.00 82.62 79 ILE A C 1
ATOM 626 O O . ILE A 1 79 ? 14.070 1.994 -20.517 1.00 82.62 79 ILE A O 1
ATOM 630 N N . ARG A 1 80 ? 12.294 0.961 -19.606 1.00 82.94 80 ARG A N 1
ATOM 631 C CA . ARG A 1 80 ? 12.268 -0.158 -20.561 1.00 82.94 80 ARG A CA 1
ATOM 632 C C . ARG A 1 80 ? 12.006 0.305 -21.993 1.00 82.94 80 ARG A C 1
ATOM 634 O O . ARG A 1 80 ? 12.716 -0.104 -22.916 1.00 82.94 80 ARG A O 1
ATOM 641 N N . ASN A 1 81 ? 10.999 1.154 -22.187 1.00 85.12 81 ASN A N 1
ATOM 642 C CA . ASN A 1 81 ? 10.643 1.673 -23.505 1.00 85.12 81 ASN A CA 1
ATOM 643 C C . ASN A 1 81 ? 11.803 2.475 -24.107 1.00 85.12 81 ASN A C 1
ATOM 645 O O . ASN A 1 81 ? 12.194 2.221 -25.248 1.00 85.12 81 ASN A O 1
ATOM 649 N N . ASN A 1 82 ? 12.417 3.354 -23.312 1.00 82.81 82 ASN A N 1
ATOM 650 C CA . ASN A 1 82 ? 13.562 4.162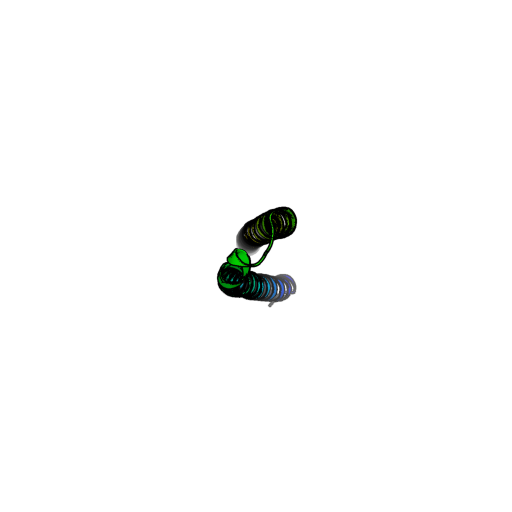 -23.726 1.00 82.81 82 ASN A CA 1
ATOM 651 C C . ASN A 1 82 ? 14.771 3.298 -24.103 1.00 82.81 82 ASN A C 1
ATOM 653 O O . ASN A 1 82 ? 15.386 3.533 -25.144 1.00 82.81 82 ASN A O 1
ATOM 657 N N . TYR A 1 83 ? 15.086 2.272 -23.306 1.00 78.62 83 TYR A N 1
ATOM 658 C CA . TYR A 1 83 ? 16.205 1.376 -23.593 1.00 78.62 83 TYR A CA 1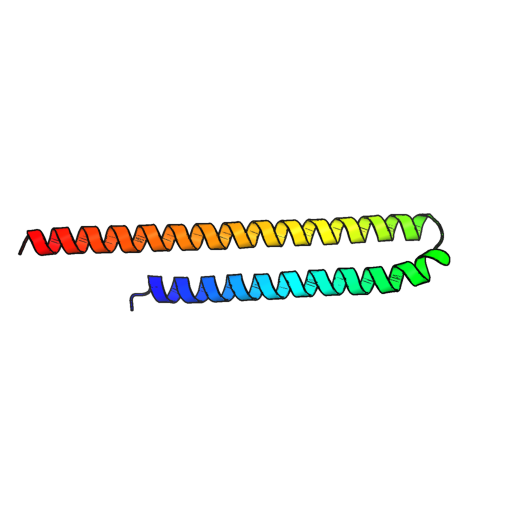
ATOM 659 C C . TYR A 1 83 ? 15.982 0.581 -24.886 1.00 78.62 83 TYR A C 1
ATOM 661 O O . TYR A 1 83 ? 16.824 0.617 -25.779 1.00 78.62 83 TYR A O 1
ATOM 669 N N . SER A 1 84 ? 14.814 -0.052 -25.047 1.00 78.88 84 SER A N 1
ATOM 670 C CA . SER A 1 84 ? 14.493 -0.816 -26.264 1.00 78.88 84 SER A CA 1
ATOM 671 C C . SER A 1 84 ? 14.460 0.049 -27.532 1.00 78.88 84 SER A C 1
ATOM 673 O O . SER A 1 84 ? 14.836 -0.407 -28.613 1.00 78.88 84 SER A O 1
ATOM 675 N N . GLY A 1 85 ? 14.030 1.309 -27.413 1.00 78.75 85 GLY A N 1
ATOM 676 C CA . GLY A 1 85 ? 14.013 2.263 -28.517 1.00 78.75 85 GLY A CA 1
ATOM 677 C C . GLY A 1 85 ? 15.405 2.762 -28.903 1.00 78.75 85 GLY A C 1
ATOM 678 O O . GLY A 1 85 ? 15.669 2.992 -30.082 1.00 78.75 85 GLY A O 1
ATOM 679 N N . THR A 1 86 ? 16.307 2.938 -27.938 1.00 78.44 86 THR A N 1
ATOM 680 C CA . THR A 1 86 ? 17.708 3.298 -28.210 1.00 78.44 86 THR A CA 1
ATOM 681 C C . THR A 1 86 ? 18.474 2.122 -28.804 1.00 78.44 86 THR A C 1
ATOM 683 O O . THR A 1 86 ? 19.083 2.293 -29.853 1.00 78.44 86 THR A O 1
ATOM 686 N N . ASP A 1 87 ? 18.335 0.924 -28.237 1.00 77.00 87 ASP A N 1
ATOM 687 C CA . ASP A 1 87 ? 18.993 -0.291 -28.734 1.00 77.00 87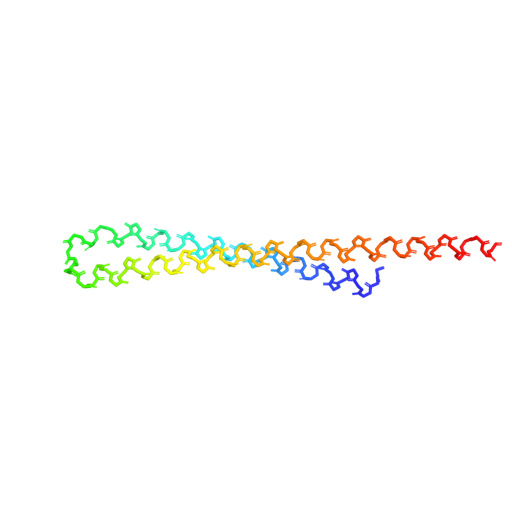 ASP A CA 1
ATOM 688 C C . ASP A 1 87 ? 18.595 -0.608 -30.189 1.00 77.00 87 ASP A C 1
ATOM 690 O O . ASP A 1 87 ? 19.449 -0.819 -31.047 1.00 77.00 87 ASP A O 1
ATOM 694 N N . ARG A 1 88 ? 17.299 -0.509 -30.534 1.00 73.25 88 ARG A N 1
ATOM 695 C CA . ARG A 1 88 ? 16.847 -0.649 -31.934 1.00 73.25 88 ARG A CA 1
ATOM 696 C C . ARG A 1 88 ? 17.409 0.425 -32.861 1.00 73.25 88 ARG A C 1
ATOM 698 O O . ARG A 1 88 ? 17.720 0.121 -34.009 1.00 73.25 88 ARG A O 1
ATOM 705 N N . ARG A 1 89 ? 17.485 1.681 -32.407 1.00 77.38 89 ARG A N 1
ATOM 706 C CA . ARG A 1 89 ? 18.026 2.786 -33.217 1.00 77.38 89 ARG A CA 1
ATOM 707 C C . ARG A 1 89 ? 19.508 2.595 -33.485 1.00 77.38 89 ARG A C 1
ATOM 709 O O . ARG A 1 89 ? 19.933 2.766 -34.622 1.00 77.38 89 ARG A O 1
ATOM 716 N N . GLU A 1 90 ? 20.267 2.199 -32.472 1.00 72.19 90 GLU A N 1
ATOM 717 C CA . GLU A 1 90 ? 21.668 1.846 -32.650 1.00 72.19 90 GLU A CA 1
ATOM 718 C C . GLU A 1 90 ? 21.784 0.669 -33.614 1.00 72.19 90 GLU A C 1
ATOM 720 O O . GLU A 1 90 ? 22.436 0.821 -34.641 1.00 72.19 90 GLU A O 1
ATOM 725 N N . ALA A 1 91 ? 21.085 -0.446 -33.384 1.00 67.69 91 ALA A N 1
ATOM 726 C CA . ALA A 1 91 ? 21.113 -1.607 -34.276 1.00 67.69 91 ALA A CA 1
ATOM 727 C C . ALA A 1 91 ? 20.804 -1.258 -35.748 1.00 67.69 91 ALA A C 1
ATOM 729 O O . ALA A 1 91 ? 21.467 -1.772 -36.647 1.00 67.69 91 ALA A O 1
ATOM 730 N N . MET A 1 92 ? 19.852 -0.352 -36.007 1.00 72.69 92 MET A N 1
ATOM 731 C CA . MET A 1 92 ? 19.569 0.154 -37.358 1.00 72.69 92 MET A CA 1
ATOM 732 C C . MET A 1 92 ? 20.718 0.995 -37.930 1.00 72.69 92 MET A C 1
ATOM 734 O O . MET A 1 92 ? 21.061 0.828 -39.098 1.00 72.69 92 MET A O 1
ATOM 738 N N . ASN A 1 93 ? 21.342 1.860 -37.126 1.00 73.12 93 ASN A N 1
ATOM 739 C CA . ASN A 1 93 ? 22.512 2.629 -37.555 1.00 73.12 93 ASN A CA 1
ATOM 740 C C . ASN A 1 93 ? 23.690 1.703 -37.895 1.00 73.12 93 ASN A C 1
ATOM 742 O O . ASN A 1 93 ? 24.292 1.856 -38.954 1.00 73.12 93 ASN A O 1
ATOM 746 N N . TRP A 1 94 ? 23.977 0.706 -37.053 1.00 65.69 94 TRP A N 1
ATOM 747 C CA . TRP A 1 94 ? 25.002 -0.309 -37.322 1.00 65.69 94 TRP A CA 1
ATOM 748 C C . TRP A 1 94 ? 24.690 -1.113 -38.595 1.00 65.69 94 TRP A C 1
ATOM 750 O O . TRP A 1 94 ? 25.590 -1.340 -39.397 1.00 65.69 94 TRP A O 1
ATOM 760 N N . ALA A 1 95 ? 23.425 -1.481 -38.826 1.00 63.97 95 ALA A N 1
ATOM 761 C CA . ALA A 1 95 ? 22.999 -2.165 -40.049 1.00 63.97 95 ALA A CA 1
ATOM 762 C C . ALA A 1 95 ? 23.096 -1.289 -41.311 1.00 63.97 95 ALA A C 1
ATOM 764 O O . ALA A 1 95 ? 23.251 -1.826 -42.396 1.00 63.97 95 ALA A O 1
ATOM 765 N N . SER A 1 96 ? 23.006 0.039 -41.184 1.00 73.62 96 SER A N 1
ATOM 766 C CA . SER A 1 96 ? 23.169 0.976 -42.309 1.00 73.62 96 SER A CA 1
ATOM 767 C C . SER A 1 96 ? 24.628 1.260 -42.688 1.00 73.62 96 SER A C 1
ATOM 769 O O . SER A 1 96 ? 24.885 1.826 -43.748 1.00 73.62 96 SER A O 1
ATOM 771 N N . LEU A 1 97 ? 25.573 0.907 -41.809 1.00 68.50 97 LEU A N 1
ATOM 772 C CA . LEU A 1 97 ? 27.017 1.063 -42.015 1.00 68.50 97 LEU A CA 1
ATOM 773 C C . LEU A 1 97 ? 27.685 -0.213 -42.567 1.00 68.50 97 LEU A C 1
ATOM 775 O O . LEU A 1 97 ? 28.884 -0.183 -42.849 1.00 68.50 97 LEU A O 1
ATOM 779 N N . LEU A 1 98 ? 26.926 -1.307 -42.694 1.00 54.09 98 LEU A N 1
ATOM 780 C CA . LEU A 1 98 ? 27.307 -2.582 -43.317 1.00 54.09 98 LEU A CA 1
ATOM 781 C C . LEU A 1 98 ? 26.690 -2.695 -44.714 1.00 54.09 98 LEU A C 1
ATOM 783 O O . LEU A 1 98 ? 27.370 -3.277 -45.588 1.00 54.09 98 LEU A O 1
#

pLDDT: mean 86.59, std 10.72, range [54.09, 98.5]

Solvent-accessible surface area (backbone atoms only — not comparable to full-atom values): 5426 Å² total; per-residue (Å²): 136,58,74,64,61,57,51,48,51,54,50,54,56,47,51,52,50,53,50,54,51,48,53,50,52,51,50,53,52,52,56,48,48,63,56,44,63,73,49,48,84,77,41,59,69,70,61,40,53,53,47,53,54,47,53,52,52,53,54,48,53,49,54,50,49,53,51,52,49,51,51,50,53,52,52,50,53,51,53,50,52,52,50,57,54,48,54,52,51,49,53,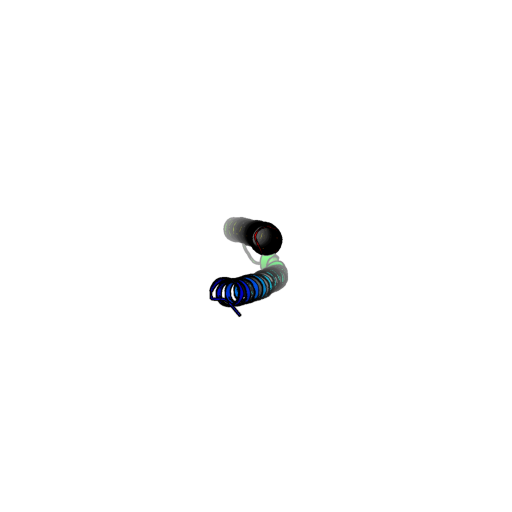51,53,59,60,72,76,107

Radius of gyration: 22.96 Å; Cα contacts (8 Å, |Δi|>4): 23; chains: 1; bounding box: 47×22×70 Å

Sequence (98 aa):
MNGFDVSYGRVDDATMRLGQQTEEVARRIEELDAKMQKLLADLEGETKENYEAKVKSWRMNVADMRTLLGKAQNALNEIRNNYSGTDRREAMNWASLL

Organism: NCBI:txid758803

Foldseek 3Di:
DDPLVVVLVVVVVVLVVLLVVLVVLVVVLVVVVVVVVVCLVVDDDPVNVVSVVVSVVSVVVSVVSVVVSVVSVVVSVVVVVVVVVVVVVVVVVVVVVD